Protein AF-A0A4E0S351-F1 (afdb_monomer_lite)

InterPro domains:
  IPR036612 K Homology domain, type 1 superfamily [G3DSA:3.30.1370.10] (48-129)
  IPR036612 K Homology domain, type 1 superfamily [G3DSA:3.30.1370.10] (130-174)
  IPR036612 K Homology domain, type 1 superfamily [SSF54791] (44-127)
  IPR040148 Fragile X messenger ribonucleoprotein 1 [PTHR10603] (2-171)

Organism: Fasciola hepatica (NCBI:txid6192)

Sequence (175 aa):
MLRQKWAITQGLRQTMRTLEVNRGPENLRSTVAHSRSSGDWDSDTSVVVEQFYVPQRLMGLAIGYHGANIRAAREIPGVISVRVRETSGLNWRNGTAGVDAVCDNEDAALIIVGAKNVEATKQARAKLEFVDLYLGVPQRYVAQLIGRRTANIPSAVDKSDVVSIHMDNETQLSF

Radius of gyration: 28.99 Å; chains: 1; bounding box: 52×52×94 Å

Foldseek 3Di:
DPVVVVVVVVVVVVVVVVVVVPPDDDDDDDDDDDDDPP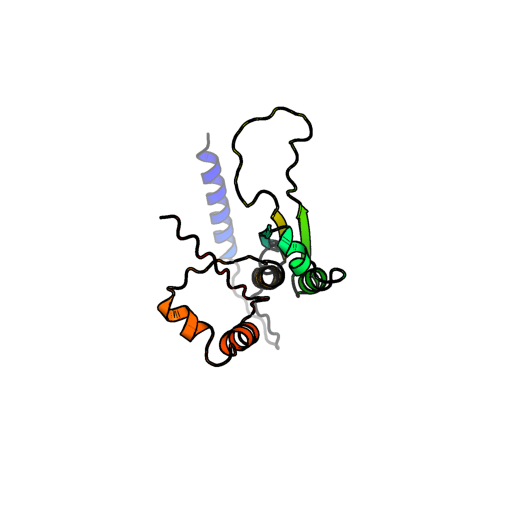PCPPPDQPWDKDKDKAAQVCQCQLCDDVSPLVVVLCVQPFWDDKDKAWLQDPDPPPDDDDDDDPDPRSGIIMIMTTGSDPVSVVVSCVSRHDDDDDDDDDPVCPDVCCNDPSVNQVVVVVVDVDPHDDDDPPPPPDD

Structure (mmCIF, N/CA/C/O backbone):
data_AF-A0A4E0S351-F1
#
_entry.id   AF-A0A4E0S351-F1
#
loop_
_atom_site.group_PDB
_atom_site.id
_atom_site.type_symbol
_atom_site.label_atom_id
_atom_site.label_alt_id
_atom_site.label_comp_id
_atom_site.label_asym_id
_atom_site.label_entity_id
_atom_site.label_seq_id
_atom_site.pdbx_PDB_ins_code
_atom_site.Cartn_x
_atom_site.Cartn_y
_atom_site.Cartn_z
_atom_site.occupancy
_atom_site.B_iso_or_equiv
_atom_site.auth_seq_id
_atom_site.auth_comp_id
_atom_site.auth_asym_id
_atom_site.auth_atom_id
_atom_site.pdbx_PDB_model_num
ATOM 1 N N . MET A 1 1 ? 24.907 40.493 -24.683 1.00 56.34 1 MET A N 1
ATOM 2 C CA . MET A 1 1 ? 24.980 39.766 -25.973 1.00 56.34 1 MET A CA 1
ATOM 3 C C . MET A 1 1 ? 24.122 38.485 -25.971 1.00 56.34 1 MET A C 1
ATOM 5 O O . MET A 1 1 ? 24.631 37.406 -26.235 1.00 56.34 1 MET A O 1
ATOM 9 N N . LEU A 1 2 ? 22.812 38.575 -25.683 1.00 54.94 2 LEU A N 1
ATOM 10 C CA . LEU A 1 2 ? 21.922 37.392 -25.612 1.00 54.94 2 LEU A CA 1
ATOM 11 C C . LEU A 1 2 ? 20.792 37.386 -26.661 1.00 54.94 2 LEU A C 1
ATOM 13 O O . LEU A 1 2 ? 20.156 36.363 -26.873 1.00 54.94 2 LEU A O 1
ATOM 17 N N . ARG A 1 3 ? 20.577 38.504 -27.371 1.00 48.12 3 ARG A N 1
ATOM 18 C CA . ARG A 1 3 ? 19.548 38.623 -28.421 1.00 48.12 3 ARG A CA 1
ATOM 19 C C . ARG A 1 3 ? 19.978 38.046 -29.776 1.00 48.12 3 ARG A C 1
ATOM 21 O O . ARG A 1 3 ? 19.136 37.563 -30.521 1.00 48.12 3 ARG A O 1
ATOM 28 N N . GLN A 1 4 ? 21.281 38.029 -30.072 1.00 52.72 4 GLN A N 1
ATOM 29 C CA . GLN A 1 4 ? 21.807 37.495 -31.338 1.00 52.72 4 GLN A CA 1
ATOM 30 C C . GLN A 1 4 ? 21.733 35.962 -31.422 1.00 52.72 4 GLN A C 1
ATOM 32 O O . GLN A 1 4 ? 21.509 35.427 -32.502 1.00 52.72 4 GLN A O 1
ATOM 37 N N . LYS A 1 5 ? 21.840 35.249 -30.290 1.00 51.56 5 LYS A N 1
ATOM 38 C CA . LYS A 1 5 ? 21.748 33.779 -30.266 1.00 51.56 5 LYS A CA 1
ATOM 39 C C . LYS A 1 5 ? 20.358 33.263 -30.657 1.00 51.56 5 LYS A C 1
ATOM 41 O O . LYS A 1 5 ? 20.268 32.262 -31.354 1.00 51.56 5 LYS A O 1
ATOM 46 N N . TRP A 1 6 ? 19.288 33.959 -30.264 1.00 48.03 6 TRP A N 1
ATOM 47 C CA . TRP A 1 6 ? 17.913 33.515 -30.535 1.00 48.03 6 TRP A CA 1
ATOM 48 C C . TRP A 1 6 ? 17.506 33.703 -32.006 1.00 48.03 6 TRP A C 1
ATOM 50 O O . TRP A 1 6 ? 16.788 32.876 -32.564 1.00 48.03 6 TRP A O 1
ATOM 60 N N . ALA A 1 7 ? 18.029 34.745 -32.661 1.00 55.06 7 ALA A N 1
ATOM 61 C CA . ALA A 1 7 ? 17.760 35.030 -34.071 1.00 55.06 7 ALA A CA 1
ATOM 62 C C . ALA A 1 7 ? 18.327 33.951 -35.015 1.00 55.06 7 ALA A C 1
ATOM 64 O O . ALA A 1 7 ? 17.673 33.572 -35.984 1.00 55.06 7 ALA A O 1
ATOM 65 N N . ILE A 1 8 ? 19.506 33.403 -34.697 1.00 61.66 8 ILE A N 1
ATOM 66 C CA . ILE A 1 8 ? 20.160 32.365 -35.510 1.00 61.66 8 ILE A CA 1
ATOM 67 C C . ILE A 1 8 ? 19.368 31.050 -35.458 1.00 61.66 8 ILE A C 1
ATOM 69 O O . ILE A 1 8 ? 19.161 30.404 -36.484 1.00 61.66 8 ILE A O 1
ATOM 73 N N . THR A 1 9 ? 18.862 30.669 -34.281 1.00 59.62 9 THR A N 1
ATOM 74 C CA . THR A 1 9 ? 18.103 29.419 -34.118 1.00 59.62 9 THR A CA 1
ATOM 75 C C . THR A 1 9 ? 16.748 29.459 -34.831 1.00 59.62 9 THR A C 1
ATOM 77 O O . THR A 1 9 ? 16.320 28.445 -35.379 1.00 59.62 9 THR A O 1
ATOM 80 N N . GLN A 1 10 ? 16.074 30.614 -34.866 1.00 58.78 10 GLN A N 1
ATOM 81 C CA . GLN A 1 10 ? 14.807 30.756 -35.597 1.00 58.78 10 GLN A CA 1
ATOM 82 C C . GLN A 1 10 ? 15.018 30.793 -37.115 1.00 58.78 10 GLN A C 1
ATOM 84 O O . GLN A 1 10 ? 14.261 30.155 -37.846 1.00 58.78 10 GLN A O 1
ATOM 89 N N . GLY A 1 11 ? 16.079 31.463 -37.581 1.00 64.50 11 GLY A N 1
ATOM 90 C CA . GLY A 1 11 ? 16.428 31.515 -39.003 1.00 64.50 11 GLY A CA 1
ATOM 91 C C . GLY A 1 11 ? 16.702 30.129 -39.595 1.00 64.50 11 GLY A C 1
ATOM 92 O O . GLY A 1 11 ? 16.170 29.801 -40.652 1.00 64.50 11 GLY A O 1
ATOM 93 N N . LEU A 1 12 ? 17.441 29.273 -38.876 1.00 65.88 12 LEU A N 1
ATOM 94 C CA . LEU A 1 12 ? 17.759 27.914 -39.337 1.00 65.88 12 LEU A CA 1
ATOM 95 C C . LEU A 1 12 ? 16.518 27.004 -39.432 1.00 65.88 12 LEU A C 1
ATOM 97 O O . LEU A 1 12 ? 16.409 26.179 -40.335 1.00 65.88 12 LEU A O 1
ATOM 101 N N . ARG A 1 13 ? 15.546 27.170 -38.526 1.00 59.62 13 ARG A N 1
ATOM 102 C CA . ARG A 1 13 ? 14.283 26.410 -38.571 1.00 59.62 13 ARG A CA 1
ATOM 103 C C . ARG A 1 13 ? 13.381 26.839 -39.726 1.00 59.62 13 ARG A C 1
ATOM 105 O O . ARG A 1 13 ? 12.617 26.023 -40.236 1.00 59.62 13 ARG A O 1
ATOM 112 N N . GLN A 1 14 ? 13.445 28.106 -40.133 1.00 59.81 14 GLN A N 1
ATOM 113 C CA . GLN A 1 14 ? 12.683 28.596 -41.281 1.00 59.81 14 GLN A CA 1
ATOM 114 C C . GLN A 1 14 ? 13.284 28.123 -42.610 1.00 59.81 14 GLN A C 1
ATOM 116 O O . GLN A 1 14 ? 12.523 27.707 -43.478 1.00 59.81 14 GLN A O 1
ATOM 121 N N . THR A 1 15 ? 14.615 28.095 -42.757 1.00 58.31 15 THR A N 1
ATOM 122 C CA . THR A 1 15 ? 15.258 27.613 -43.995 1.00 58.31 15 THR A CA 1
ATOM 123 C C . THR A 1 15 ? 15.044 26.117 -44.237 1.00 58.31 15 THR A C 1
ATOM 125 O O . THR A 1 15 ? 14.854 25.722 -45.384 1.00 58.31 15 THR A O 1
ATOM 128 N N . MET A 1 16 ? 14.990 25.291 -43.184 1.00 55.00 16 MET A N 1
ATOM 129 C CA . MET A 1 16 ? 14.655 23.863 -43.313 1.00 55.00 16 MET A CA 1
ATOM 130 C C . MET A 1 16 ? 13.240 23.646 -43.860 1.00 55.00 16 MET A C 1
ATOM 132 O O . MET A 1 16 ? 13.054 22.852 -44.779 1.00 55.00 16 MET A O 1
ATOM 136 N N . ARG A 1 17 ? 12.261 24.425 -43.383 1.00 56.91 17 ARG A N 1
ATOM 137 C CA . ARG A 1 17 ? 10.866 24.322 -43.836 1.00 56.91 17 ARG A CA 1
ATOM 138 C C . ARG A 1 17 ? 10.700 24.705 -45.316 1.00 56.91 17 ARG A C 1
ATOM 140 O O . ARG A 1 17 ? 9.847 24.149 -45.995 1.00 56.91 17 ARG A O 1
ATOM 147 N N . THR A 1 18 ? 11.525 25.617 -45.836 1.00 53.41 18 THR A N 1
ATOM 148 C CA . THR A 1 18 ? 11.490 26.032 -47.254 1.00 53.41 18 THR A CA 1
ATOM 149 C C . THR A 1 18 ? 12.111 24.992 -48.196 1.00 53.41 18 THR A C 1
ATOM 151 O O . THR A 1 18 ? 11.729 24.917 -49.363 1.00 53.41 18 THR A O 1
ATOM 154 N N . LEU A 1 19 ? 13.042 24.162 -47.711 1.00 51.72 19 LEU A N 1
ATOM 155 C CA . LEU A 1 19 ? 13.659 23.100 -48.516 1.00 51.72 19 LEU A CA 1
ATOM 156 C C . LEU A 1 19 ? 12.785 21.837 -48.611 1.00 51.72 19 LEU A C 1
ATOM 158 O O . LEU A 1 19 ? 12.877 21.115 -49.600 1.00 51.72 19 LEU A O 1
ATOM 162 N N . GLU A 1 20 ? 11.893 21.596 -47.646 1.00 53.38 20 GLU A N 1
ATOM 163 C CA . GLU A 1 20 ? 10.971 20.446 -47.665 1.00 53.38 20 GLU A CA 1
ATOM 164 C C . GLU A 1 20 ? 9.786 20.613 -48.635 1.00 53.38 20 GLU A C 1
ATOM 166 O O . GLU A 1 20 ? 9.159 19.627 -49.015 1.00 53.38 20 GLU A O 1
ATOM 171 N N . VAL A 1 21 ? 9.506 21.837 -49.101 1.00 53.22 21 VAL A N 1
ATOM 172 C CA . VAL A 1 21 ? 8.371 22.140 -49.999 1.00 53.22 21 VAL A CA 1
ATOM 173 C C . VAL A 1 21 ? 8.669 21.841 -51.483 1.00 53.22 21 VAL A C 1
ATOM 175 O O . VAL A 1 21 ? 7.748 21.799 -52.290 1.00 53.22 21 VAL A O 1
ATOM 178 N N . ASN A 1 22 ? 9.922 21.554 -51.865 1.00 44.97 22 ASN A N 1
ATOM 179 C CA . ASN A 1 22 ? 10.305 21.314 -53.270 1.00 44.97 22 ASN A CA 1
ATOM 180 C C . ASN A 1 22 ? 10.469 19.833 -53.673 1.00 44.97 22 ASN A C 1
ATOM 182 O O . ASN A 1 22 ? 11.048 19.549 -54.721 1.00 44.97 22 ASN A O 1
ATOM 186 N N . ARG A 1 23 ? 9.953 18.860 -52.905 1.00 50.12 23 ARG A N 1
ATOM 187 C CA . ARG A 1 23 ? 9.811 17.483 -53.422 1.00 50.12 23 ARG A CA 1
ATOM 188 C C . ARG A 1 23 ? 8.521 17.377 -54.235 1.00 50.12 23 ARG A C 1
ATOM 190 O O . ARG A 1 23 ? 7.449 17.129 -53.692 1.00 50.12 23 ARG A O 1
ATOM 197 N N . GLY A 1 24 ? 8.657 17.631 -55.536 1.00 45.19 24 GLY A N 1
ATOM 198 C CA . GLY A 1 24 ? 7.584 17.519 -56.518 1.00 45.19 24 GLY A CA 1
ATOM 199 C C . GLY A 1 24 ? 6.998 16.100 -56.626 1.00 45.19 24 GLY A C 1
ATOM 200 O O . GLY A 1 24 ? 7.641 15.130 -56.212 1.00 45.19 24 GLY A O 1
ATOM 201 N N . PRO A 1 25 ? 5.771 15.969 -57.164 1.00 56.88 25 PRO A N 1
ATOM 202 C CA . PRO A 1 25 ? 5.069 14.704 -57.271 1.00 56.88 25 PRO A CA 1
ATOM 203 C C . PRO A 1 25 ? 5.282 14.097 -58.660 1.00 56.88 25 PRO A C 1
ATOM 205 O O . PRO A 1 25 ? 4.765 14.609 -59.650 1.00 56.88 25 PRO A O 1
ATOM 208 N N . GLU A 1 26 ? 5.964 12.959 -58.746 1.00 40.09 26 GLU A N 1
ATOM 209 C CA . GLU A 1 26 ? 5.915 12.130 -59.951 1.00 40.09 26 GLU A CA 1
ATOM 210 C C . GLU A 1 26 ? 5.675 10.655 -59.626 1.00 40.09 26 GLU A C 1
ATOM 212 O O . GLU A 1 26 ? 6.481 9.938 -59.039 1.00 40.09 26 GLU A O 1
ATOM 217 N N . ASN A 1 27 ? 4.452 10.270 -59.989 1.00 42.25 27 ASN A N 1
ATOM 218 C CA . ASN A 1 27 ? 3.855 8.947 -60.035 1.00 42.25 27 ASN A CA 1
ATOM 219 C C . ASN A 1 27 ? 4.794 7.858 -60.554 1.00 42.25 27 ASN A C 1
ATOM 221 O O . ASN A 1 27 ? 5.341 8.032 -61.632 1.00 42.25 27 ASN A O 1
ATOM 225 N N . LEU A 1 28 ? 4.777 6.683 -59.910 1.00 39.94 28 LEU A N 1
ATOM 226 C CA . LEU A 1 28 ? 4.722 5.373 -60.577 1.00 39.94 28 LEU A CA 1
ATOM 227 C C . LEU A 1 28 ? 4.236 4.281 -59.590 1.00 39.94 28 LEU A C 1
ATOM 229 O O . LEU A 1 28 ? 4.966 3.842 -58.713 1.00 39.94 28 LEU A O 1
ATOM 233 N N . ARG A 1 29 ? 2.992 3.834 -59.824 1.00 37.41 29 ARG A N 1
ATOM 234 C CA . ARG A 1 29 ? 2.465 2.451 -59.735 1.00 37.41 29 ARG A CA 1
ATOM 235 C C . ARG A 1 29 ? 2.465 1.666 -58.404 1.00 37.41 29 ARG A C 1
ATOM 237 O O . ARG A 1 29 ? 3.489 1.275 -57.872 1.00 37.41 29 ARG A O 1
ATOM 244 N N . SER A 1 30 ? 1.227 1.335 -58.006 1.00 43.59 30 SER A N 1
ATOM 245 C CA . SER A 1 30 ? 0.712 0.109 -57.359 1.00 43.59 30 SER A CA 1
ATOM 246 C C . SER A 1 30 ? 1.705 -0.849 -56.689 1.00 43.59 30 SER A C 1
ATOM 248 O O . SER A 1 30 ? 2.539 -1.424 -57.373 1.00 43.59 30 SER A O 1
ATOM 250 N N . THR A 1 31 ? 1.461 -1.193 -55.422 1.00 38.62 31 THR A N 1
ATOM 251 C CA . THR A 1 31 ? 0.828 -2.467 -55.009 1.00 38.62 31 THR A CA 1
ATOM 252 C C . THR A 1 31 ? 0.931 -2.642 -53.494 1.00 38.62 31 THR A C 1
ATOM 254 O O . THR A 1 31 ? 2.016 -2.497 -52.952 1.00 38.62 31 THR A O 1
ATOM 257 N N . VAL A 1 32 ? -0.185 -3.068 -52.888 1.00 42.53 32 VAL A N 1
ATOM 258 C CA . VAL A 1 32 ? -0.276 -3.914 -51.683 1.00 42.53 32 VAL A CA 1
ATOM 259 C C . VAL A 1 32 ? 0.197 -3.300 -50.358 1.00 42.53 32 VAL A C 1
ATOM 261 O O . VAL A 1 32 ? 1.298 -2.791 -50.236 1.00 42.53 32 VAL A O 1
ATOM 264 N N . ALA A 1 33 ? -0.713 -3.398 -49.381 1.00 48.38 33 ALA A N 1
ATOM 265 C CA . ALA A 1 33 ? -0.534 -3.492 -47.934 1.00 48.38 33 ALA A CA 1
ATOM 266 C C . ALA A 1 33 ? 0.819 -3.054 -47.353 1.00 48.38 33 ALA A C 1
ATOM 268 O O . ALA A 1 33 ? 1.872 -3.531 -47.743 1.00 48.38 33 ALA A O 1
ATOM 269 N N . HIS A 1 34 ? 0.779 -2.250 -46.300 1.00 38.12 34 HIS A N 1
ATOM 270 C CA . HIS A 1 34 ? 1.054 -2.724 -44.944 1.00 38.12 34 HIS A CA 1
ATOM 271 C C . HIS A 1 34 ? 0.759 -1.560 -44.005 1.00 38.12 34 HIS A C 1
ATOM 273 O O . HIS A 1 34 ? 1.241 -0.442 -44.191 1.00 38.12 34 HIS A O 1
ATOM 279 N N . SER A 1 35 ? -0.060 -1.854 -43.002 1.00 50.25 35 SER A N 1
ATOM 280 C CA . SER A 1 35 ? -0.266 -1.056 -41.808 1.00 50.25 35 SER A CA 1
ATOM 281 C C . SER A 1 35 ? 1.047 -0.436 -41.346 1.00 50.25 35 SER A C 1
ATOM 283 O O . SER A 1 35 ? 1.968 -1.138 -40.937 1.00 50.25 35 SER A O 1
ATOM 285 N N . ARG A 1 36 ? 1.130 0.888 -41.380 1.00 45.06 36 ARG A N 1
ATOM 286 C CA . ARG A 1 36 ? 2.087 1.622 -40.563 1.00 45.06 36 ARG A CA 1
ATOM 287 C C . ARG A 1 36 ? 1.290 2.661 -39.816 1.00 45.06 36 ARG A C 1
ATOM 289 O O . ARG A 1 36 ? 1.123 3.788 -40.261 1.00 45.06 36 ARG A O 1
ATOM 296 N N . SER A 1 37 ? 0.733 2.190 -38.704 1.00 46.28 37 SER A N 1
ATOM 297 C CA . SER A 1 37 ? 0.341 3.019 -37.576 1.00 46.28 37 SER A CA 1
ATOM 298 C C . SER A 1 37 ? 1.528 3.920 -37.241 1.00 46.28 37 SER A C 1
ATOM 300 O O . SER A 1 37 ? 2.453 3.512 -36.545 1.00 46.28 37 SER A O 1
ATOM 302 N N . SER A 1 38 ? 1.552 5.124 -37.807 1.00 49.88 38 SER A N 1
ATOM 303 C CA . SER A 1 38 ? 2.481 6.187 -37.437 1.00 49.88 38 SER A CA 1
ATOM 304 C C . SER A 1 38 ? 1.951 6.834 -36.158 1.00 49.88 38 SER A C 1
ATOM 306 O O . SER A 1 38 ? 1.443 7.953 -36.168 1.00 49.88 38 SER A O 1
ATOM 308 N N . GLY A 1 39 ? 1.966 6.056 -35.082 1.00 53.12 39 GLY A N 1
ATOM 309 C CA . GLY A 1 39 ? 1.513 6.451 -33.753 1.00 53.12 39 GLY A CA 1
ATOM 310 C C . GLY A 1 39 ? 2.550 6.153 -32.680 1.00 53.12 39 GLY A C 1
ATOM 311 O O . GLY A 1 39 ? 2.187 6.074 -31.519 1.00 53.12 39 GLY A O 1
ATOM 312 N N . ASP A 1 40 ? 3.811 5.968 -33.067 1.00 47.19 40 ASP A N 1
ATOM 313 C CA . ASP A 1 40 ? 4.908 5.683 -32.145 1.00 47.19 40 ASP A CA 1
ATOM 314 C C . ASP A 1 40 ? 5.922 6.827 -32.239 1.00 47.19 40 ASP A C 1
ATOM 316 O O . ASP A 1 40 ? 7.067 6.675 -32.658 1.00 47.19 40 ASP A O 1
ATOM 320 N N . TRP A 1 41 ? 5.453 8.040 -31.933 1.00 51.56 41 TRP A N 1
ATOM 321 C CA . TRP A 1 41 ? 6.372 9.067 -31.462 1.00 51.56 41 TRP A CA 1
ATOM 322 C C . TRP A 1 41 ? 6.766 8.622 -30.065 1.00 51.56 41 TRP A C 1
ATOM 324 O O . TRP A 1 41 ? 6.048 8.911 -29.109 1.00 51.56 41 TRP A O 1
ATOM 334 N N . ASP A 1 42 ? 7.829 7.813 -30.033 1.00 49.81 42 ASP A N 1
ATOM 335 C CA . ASP A 1 42 ? 8.727 7.539 -28.917 1.00 49.81 42 ASP A CA 1
ATOM 336 C C . ASP A 1 42 ? 8.396 8.480 -27.759 1.00 49.81 42 ASP A C 1
ATOM 338 O O . ASP A 1 42 ? 8.791 9.650 -27.734 1.00 49.81 42 ASP A O 1
ATOM 342 N N . SER A 1 43 ? 7.566 7.990 -26.836 1.00 55.81 43 SER A N 1
ATOM 343 C CA . SER A 1 43 ? 7.480 8.618 -25.531 1.00 55.81 43 SER A CA 1
ATOM 344 C C . SER A 1 43 ? 8.880 8.449 -24.995 1.00 55.81 43 SER A C 1
ATOM 346 O O . SER A 1 43 ? 9.251 7.321 -24.661 1.00 55.81 43 SER A O 1
ATOM 348 N N . ASP A 1 44 ? 9.667 9.531 -25.043 1.00 51.59 44 ASP A N 1
ATOM 349 C CA . ASP A 1 44 ? 11.004 9.599 -24.474 1.00 51.59 44 ASP A CA 1
ATOM 350 C C . ASP A 1 44 ? 11.010 8.691 -23.263 1.00 51.59 44 ASP A C 1
ATOM 352 O O . ASP A 1 44 ? 10.113 8.825 -22.420 1.00 51.59 44 ASP A O 1
ATOM 356 N N . THR A 1 45 ? 11.948 7.738 -23.241 1.00 59.62 45 THR A N 1
ATOM 357 C CA . THR A 1 45 ? 12.157 6.762 -22.164 1.00 59.62 45 THR A CA 1
ATOM 358 C C . THR A 1 45 ? 12.518 7.522 -20.884 1.00 59.62 45 THR A C 1
ATOM 360 O O . THR A 1 45 ? 13.632 7.493 -20.368 1.00 59.62 45 THR A O 1
ATOM 363 N N . SER A 1 46 ? 11.562 8.298 -20.406 1.00 71.31 46 SER A N 1
ATOM 364 C CA . SER A 1 46 ? 11.592 9.177 -19.273 1.00 71.31 46 SER A CA 1
ATOM 365 C C . SER A 1 46 ? 11.129 8.274 -18.165 1.00 71.31 46 SER A C 1
ATOM 367 O O . SER A 1 46 ? 9.955 7.953 -18.004 1.00 71.31 46 SER A O 1
ATOM 369 N N . VAL A 1 47 ? 12.121 7.722 -17.479 1.00 84.25 47 VAL A N 1
ATOM 370 C CA . VAL A 1 47 ? 11.871 6.905 -16.307 1.00 84.25 47 VAL A CA 1
ATOM 371 C C . VAL A 1 47 ? 11.082 7.765 -15.328 1.00 84.25 47 VAL A C 1
ATOM 373 O O . VAL A 1 47 ? 11.586 8.760 -14.807 1.00 84.25 47 VAL A O 1
ATOM 376 N N . VAL A 1 48 ? 9.832 7.384 -15.104 1.00 89.88 48 VAL A N 1
ATOM 377 C CA . VAL A 1 48 ? 8.957 7.998 -14.121 1.00 89.88 48 VAL A CA 1
ATOM 378 C C . VAL A 1 48 ? 9.431 7.520 -12.763 1.00 89.88 48 VAL A C 1
ATOM 380 O O . VAL A 1 48 ? 9.419 6.323 -12.476 1.00 89.88 48 VAL A O 1
ATOM 383 N N . VAL A 1 49 ? 9.872 8.460 -11.935 1.00 92.19 49 VAL A N 1
ATOM 384 C CA . VAL A 1 49 ? 10.306 8.177 -10.570 1.00 92.19 49 VAL A CA 1
ATOM 385 C C . VAL A 1 49 ? 9.296 8.775 -9.606 1.00 92.19 49 VAL A C 1
ATOM 387 O O . VAL A 1 49 ? 9.101 9.987 -9.600 1.00 92.19 49 VAL A O 1
ATOM 390 N N . GLU A 1 50 ? 8.695 7.940 -8.766 1.00 91.94 50 GLU A N 1
ATOM 391 C CA . GLU A 1 50 ? 7.913 8.396 -7.618 1.00 91.94 50 GLU A CA 1
ATOM 392 C C . GLU A 1 50 ? 8.633 8.075 -6.315 1.00 91.94 50 GLU A C 1
ATOM 394 O O . GLU A 1 50 ? 9.380 7.098 -6.197 1.00 91.94 50 GLU A O 1
ATOM 399 N N . GLN A 1 51 ? 8.407 8.942 -5.336 1.00 91.38 51 GLN A N 1
ATOM 400 C CA . GLN A 1 51 ? 8.973 8.840 -4.004 1.00 91.38 51 GLN A CA 1
ATOM 401 C C . GLN A 1 51 ? 7.869 9.093 -2.985 1.00 91.38 51 GLN A C 1
ATOM 403 O O . GLN A 1 51 ? 7.103 10.045 -3.132 1.00 91.38 51 GLN A O 1
ATOM 408 N N . PHE A 1 52 ? 7.790 8.244 -1.969 1.00 92.00 52 PHE A N 1
ATOM 409 C CA . PHE A 1 52 ? 6.823 8.371 -0.882 1.00 92.00 52 PHE A CA 1
ATOM 410 C C . PHE A 1 52 ? 7.418 7.827 0.415 1.00 92.00 52 PHE A C 1
ATOM 412 O O . PHE A 1 52 ? 8.341 7.007 0.402 1.00 92.00 52 PHE A O 1
ATOM 419 N N . TYR A 1 53 ? 6.906 8.322 1.537 1.00 90.31 53 TYR A N 1
ATOM 420 C CA . TYR A 1 53 ? 7.349 7.930 2.868 1.00 90.31 53 TYR A CA 1
ATOM 421 C C . TYR A 1 53 ? 6.400 6.891 3.445 1.00 90.31 53 TYR A C 1
ATOM 423 O O . TYR A 1 53 ? 5.185 7.029 3.341 1.00 90.31 53 TYR A O 1
ATOM 431 N N . VAL A 1 54 ? 6.969 5.871 4.074 1.00 90.88 54 VAL A N 1
ATOM 432 C CA . VAL A 1 54 ? 6.229 4.844 4.803 1.00 90.88 54 VAL A CA 1
ATOM 433 C C . VAL A 1 54 ? 6.765 4.817 6.232 1.00 90.88 54 VAL A C 1
ATOM 435 O O . VAL A 1 54 ? 7.980 4.688 6.401 1.00 90.88 54 VAL A O 1
ATOM 438 N N . PRO A 1 55 ? 5.913 4.934 7.264 1.00 89.25 55 PRO A N 1
ATOM 439 C CA . PRO A 1 55 ? 6.345 4.823 8.652 1.00 89.25 55 PRO A CA 1
ATOM 440 C C . PRO A 1 55 ? 7.104 3.516 8.912 1.00 89.25 55 PRO A C 1
ATOM 442 O O . PRO A 1 55 ? 6.699 2.450 8.447 1.00 89.25 55 PRO A O 1
ATOM 445 N N . GLN A 1 56 ? 8.172 3.568 9.705 1.00 85.75 56 GLN A N 1
ATOM 446 C CA . GLN A 1 56 ? 9.034 2.423 10.009 1.00 85.75 56 GLN A CA 1
ATOM 447 C C . GLN A 1 56 ? 8.239 1.277 10.643 1.00 85.75 56 GLN A C 1
ATOM 449 O O . GLN A 1 56 ? 8.427 0.116 10.282 1.00 85.75 56 GLN A O 1
ATOM 454 N N . ARG A 1 57 ? 7.279 1.603 11.519 1.00 86.38 57 ARG A N 1
ATOM 455 C CA . ARG A 1 57 ? 6.355 0.628 12.125 1.00 86.38 57 ARG A CA 1
ATOM 456 C C . ARG A 1 57 ? 5.512 -0.133 11.088 1.00 86.38 57 ARG A C 1
ATOM 458 O O . ARG A 1 57 ? 5.182 -1.293 11.309 1.00 86.38 57 ARG A O 1
ATOM 465 N N . LEU A 1 58 ? 5.206 0.491 9.947 1.00 89.75 58 LEU A N 1
ATOM 466 C CA . LEU A 1 58 ? 4.426 -0.097 8.849 1.00 89.75 58 LEU A CA 1
ATOM 467 C C . LEU A 1 58 ? 5.310 -0.717 7.759 1.00 89.75 58 LEU A C 1
ATOM 469 O O . LEU A 1 58 ? 4.810 -1.401 6.866 1.00 89.75 58 LEU A O 1
ATOM 473 N N . MET A 1 59 ? 6.632 -0.544 7.837 1.00 89.50 59 MET A N 1
ATOM 474 C CA . MET A 1 59 ? 7.568 -1.063 6.839 1.00 89.50 59 MET A CA 1
ATOM 475 C C . MET A 1 59 ? 7.504 -2.589 6.715 1.00 89.50 59 MET A C 1
ATOM 477 O O . MET A 1 59 ? 7.665 -3.131 5.623 1.00 89.50 59 MET A O 1
ATOM 481 N N . GLY A 1 60 ? 7.199 -3.297 7.807 1.00 89.56 60 GLY A N 1
ATOM 482 C CA . GLY A 1 60 ? 6.984 -4.746 7.778 1.00 89.56 60 GLY A CA 1
ATOM 483 C C . GLY A 1 60 ? 5.849 -5.171 6.836 1.00 89.56 60 GLY A C 1
ATOM 484 O O . GLY A 1 60 ? 5.967 -6.199 6.170 1.00 89.56 60 GLY A O 1
ATOM 485 N N . LEU A 1 61 ? 4.792 -4.359 6.713 1.00 90.81 61 LEU A N 1
ATOM 486 C CA . LEU A 1 61 ? 3.685 -4.580 5.773 1.00 90.81 61 LEU A CA 1
ATOM 487 C C . LEU A 1 61 ? 4.102 -4.237 4.334 1.00 90.81 61 LEU A C 1
ATOM 489 O O . LEU A 1 61 ? 3.831 -4.999 3.404 1.00 90.81 61 LEU A O 1
ATOM 493 N N . ALA A 1 62 ? 4.837 -3.133 4.158 1.00 90.56 62 ALA A N 1
ATOM 494 C CA . ALA A 1 62 ? 5.363 -2.704 2.860 1.00 90.56 62 ALA A CA 1
ATOM 495 C C . ALA A 1 62 ? 6.339 -3.721 2.247 1.00 90.56 62 ALA A C 1
ATOM 497 O O . ALA A 1 62 ? 6.252 -4.051 1.065 1.00 90.56 62 ALA A O 1
ATOM 498 N N . ILE A 1 63 ? 7.247 -4.271 3.052 1.00 91.62 63 ILE A N 1
ATOM 499 C CA . ILE A 1 63 ? 8.181 -5.318 2.624 1.00 91.62 63 ILE A CA 1
ATOM 500 C C . ILE A 1 63 ? 7.441 -6.654 2.476 1.00 91.62 63 ILE A C 1
ATOM 502 O O . ILE A 1 63 ? 7.622 -7.368 1.482 1.00 91.62 63 ILE A O 1
ATOM 506 N N . GLY A 1 64 ? 6.573 -6.971 3.437 1.00 89.94 64 GLY A N 1
ATOM 507 C CA . GLY A 1 64 ? 5.886 -8.249 3.558 1.00 89.94 64 GLY A CA 1
ATOM 508 C C . GLY A 1 64 ? 6.791 -9.361 4.096 1.00 89.94 64 GLY A C 1
ATOM 509 O O . GLY A 1 64 ? 8.020 -9.255 4.122 1.00 89.94 64 GLY A O 1
ATOM 510 N N . TYR A 1 65 ? 6.183 -10.476 4.503 1.00 91.12 65 TYR A N 1
ATOM 511 C CA . TYR A 1 65 ? 6.911 -11.659 4.971 1.00 91.12 65 TYR A CA 1
ATOM 512 C C . TYR A 1 65 ? 7.924 -12.126 3.911 1.00 91.12 65 TYR A C 1
ATOM 514 O O . TYR A 1 65 ? 7.561 -12.348 2.756 1.00 91.12 65 TYR A O 1
ATOM 522 N N . HIS A 1 66 ? 9.205 -12.229 4.283 1.00 92.00 66 HIS A N 1
ATOM 523 C CA . HIS A 1 66 ? 10.315 -12.563 3.372 1.00 92.00 66 HIS A CA 1
ATOM 524 C C . HIS A 1 66 ? 10.447 -11.651 2.132 1.00 92.00 66 HIS A C 1
ATOM 526 O O . HIS A 1 66 ? 10.992 -12.058 1.100 1.00 92.00 66 HIS A O 1
ATOM 532 N N . GLY A 1 67 ? 9.947 -10.414 2.200 1.00 91.50 67 GLY A N 1
ATOM 533 C CA . GLY A 1 67 ? 9.987 -9.490 1.069 1.00 91.50 67 GLY A CA 1
ATOM 534 C C . GLY A 1 67 ? 8.996 -9.827 -0.045 1.00 91.50 67 GLY A C 1
ATOM 535 O O . GLY A 1 67 ? 9.211 -9.410 -1.182 1.00 91.50 67 GLY A O 1
ATOM 536 N N . ALA A 1 68 ? 7.948 -10.610 0.233 1.00 93.75 68 ALA A N 1
ATOM 537 C CA . ALA A 1 68 ? 6.964 -10.999 -0.775 1.00 93.75 68 ALA A CA 1
ATOM 538 C C . ALA A 1 68 ? 6.248 -9.788 -1.399 1.00 93.75 68 ALA A C 1
ATOM 540 O O . ALA A 1 68 ? 6.087 -9.742 -2.617 1.00 93.75 68 ALA A O 1
ATOM 541 N N . ASN A 1 69 ? 5.876 -8.785 -0.595 1.00 93.56 69 ASN A N 1
ATOM 542 C CA . ASN A 1 69 ? 5.123 -7.631 -1.085 1.00 93.56 69 ASN A CA 1
ATOM 543 C C . ASN A 1 69 ? 6.007 -6.702 -1.936 1.00 93.56 69 ASN A C 1
ATOM 545 O O . ASN A 1 69 ? 5.658 -6.361 -3.066 1.00 93.56 69 ASN A O 1
ATOM 549 N N . ILE A 1 70 ? 7.223 -6.398 -1.468 1.00 93.19 70 ILE A N 1
ATOM 550 C CA . ILE A 1 70 ? 8.175 -5.600 -2.257 1.00 93.19 70 ILE A CA 1
ATOM 551 C C . ILE A 1 70 ? 8.632 -6.312 -3.535 1.00 93.19 70 ILE A C 1
ATOM 553 O O . ILE A 1 70 ? 8.897 -5.659 -4.545 1.00 93.19 70 ILE A O 1
ATOM 557 N N . ARG A 1 71 ? 8.697 -7.648 -3.530 1.00 94.19 71 ARG A N 1
ATOM 558 C CA . ARG A 1 71 ? 8.972 -8.435 -4.737 1.00 94.19 71 ARG A CA 1
ATOM 559 C C . ARG A 1 71 ? 7.807 -8.364 -5.720 1.00 94.19 71 ARG A C 1
ATOM 561 O O . ARG A 1 71 ? 8.048 -8.066 -6.883 1.00 94.19 71 ARG A O 1
ATOM 568 N N . ALA A 1 72 ? 6.570 -8.509 -5.247 1.00 93.25 72 ALA A N 1
ATOM 569 C CA . ALA A 1 72 ? 5.382 -8.355 -6.083 1.00 93.25 72 ALA A CA 1
ATOM 570 C C . ALA A 1 72 ? 5.303 -6.957 -6.720 1.00 93.25 72 ALA A C 1
ATOM 572 O O . ALA A 1 72 ? 4.956 -6.834 -7.889 1.00 93.25 72 ALA A O 1
ATOM 573 N N . ALA A 1 73 ? 5.686 -5.901 -5.994 1.00 93.38 73 ALA A N 1
ATOM 574 C CA . ALA A 1 73 ? 5.764 -4.550 -6.551 1.00 93.38 73 ALA A CA 1
ATOM 575 C C . ALA A 1 73 ? 6.846 -4.404 -7.641 1.00 93.38 73 ALA A C 1
ATOM 577 O O . ALA A 1 73 ? 6.683 -3.618 -8.571 1.00 93.38 73 ALA A O 1
ATOM 578 N N . ARG A 1 74 ? 7.944 -5.167 -7.556 1.00 94.06 74 ARG A N 1
ATOM 579 C CA . ARG A 1 74 ? 8.995 -5.212 -8.591 1.00 94.06 74 ARG A CA 1
ATOM 580 C C . ARG A 1 74 ? 8.597 -6.030 -9.817 1.00 94.06 74 ARG A C 1
ATOM 582 O O . ARG A 1 74 ? 9.104 -5.760 -10.897 1.00 94.06 74 ARG A O 1
ATOM 589 N N . GLU A 1 75 ? 7.720 -7.014 -9.650 1.00 94.50 75 GLU A N 1
ATOM 590 C CA . GLU A 1 75 ? 7.201 -7.854 -10.736 1.00 94.50 75 GLU A CA 1
ATOM 591 C C . GLU A 1 75 ? 6.126 -7.145 -11.581 1.00 94.50 75 GLU A C 1
ATOM 593 O O . GLU A 1 75 ? 5.736 -7.657 -12.630 1.00 94.50 75 GLU A O 1
ATOM 598 N N . ILE A 1 76 ? 5.670 -5.953 -11.172 1.00 93.56 76 ILE A N 1
ATOM 599 C CA . ILE A 1 76 ? 4.705 -5.157 -11.940 1.00 93.56 76 ILE A CA 1
ATOM 600 C C . ILE A 1 76 ? 5.292 -4.801 -13.319 1.00 93.56 76 ILE A C 1
ATOM 602 O O . ILE A 1 76 ? 6.383 -4.220 -13.397 1.00 93.56 76 ILE A O 1
ATOM 606 N N . PRO A 1 77 ? 4.562 -5.068 -14.421 1.00 92.06 77 PRO A N 1
ATOM 607 C CA . PRO A 1 77 ? 5.002 -4.715 -15.764 1.00 92.06 77 PRO A CA 1
ATOM 608 C C . PRO A 1 77 ? 5.325 -3.223 -15.887 1.00 92.06 77 PRO A C 1
ATOM 610 O O . PRO A 1 77 ? 4.482 -2.360 -15.655 1.00 92.06 77 PRO A O 1
ATOM 613 N N . GLY A 1 78 ? 6.559 -2.914 -16.280 1.00 90.62 78 GLY A N 1
ATOM 614 C CA . GLY A 1 78 ? 7.025 -1.540 -16.463 1.00 90.62 78 GLY A CA 1
ATOM 615 C C . GLY A 1 78 ? 7.766 -0.947 -15.264 1.00 90.62 78 GLY A C 1
ATOM 616 O O . GLY A 1 78 ? 8.404 0.091 -15.443 1.00 90.62 78 GLY A O 1
ATOM 617 N N . VAL A 1 79 ? 7.768 -1.592 -14.091 1.00 93.25 79 VAL A N 1
ATOM 618 C CA . VAL A 1 79 ? 8.643 -1.201 -12.974 1.00 93.25 79 VAL A CA 1
ATOM 619 C C . VAL A 1 79 ? 10.089 -1.588 -13.293 1.00 93.25 79 VAL A C 1
ATOM 621 O O . VAL A 1 79 ? 10.379 -2.699 -13.723 1.00 93.25 79 VAL A O 1
ATOM 624 N N . ILE A 1 80 ? 11.011 -0.644 -13.107 1.00 93.19 80 ILE A N 1
ATOM 625 C CA . ILE A 1 80 ? 12.446 -0.808 -13.381 1.00 93.19 80 ILE A CA 1
ATOM 626 C C . ILE A 1 80 ? 13.205 -1.056 -12.079 1.00 93.19 80 ILE A C 1
ATOM 628 O O . ILE A 1 80 ? 14.088 -1.908 -12.015 1.00 93.19 80 ILE A O 1
ATOM 632 N N . SER A 1 81 ? 12.904 -0.282 -11.033 1.00 92.12 81 SER A N 1
ATOM 633 C CA . SER A 1 81 ? 13.580 -0.431 -9.747 1.00 92.12 81 SER A CA 1
ATOM 634 C C . SER A 1 81 ? 12.717 0.042 -8.587 1.00 92.12 81 SER A C 1
ATOM 636 O O . SER A 1 81 ? 12.040 1.060 -8.691 1.00 92.12 81 SER A O 1
ATOM 638 N N . VAL A 1 82 ? 12.797 -0.676 -7.466 1.00 93.38 82 VAL A N 1
ATOM 639 C CA . VAL A 1 82 ? 12.201 -0.284 -6.182 1.00 93.38 82 VAL A CA 1
ATOM 640 C C . VAL A 1 82 ? 13.310 -0.283 -5.142 1.00 93.38 82 VAL A C 1
ATOM 642 O O . VAL A 1 82 ? 13.919 -1.330 -4.883 1.00 93.38 82 VAL A O 1
ATOM 645 N N . ARG A 1 83 ? 13.592 0.884 -4.568 1.00 91.38 83 ARG A N 1
ATOM 646 C CA . ARG A 1 83 ? 14.617 1.089 -3.540 1.00 91.38 83 ARG A CA 1
ATOM 647 C C . ARG A 1 83 ? 13.957 1.574 -2.260 1.00 91.38 83 ARG A C 1
ATOM 649 O O . ARG A 1 83 ? 13.044 2.388 -2.316 1.00 91.38 83 ARG A O 1
ATOM 656 N N . VAL A 1 84 ? 14.458 1.102 -1.127 1.00 90.56 84 VAL A N 1
ATOM 657 C CA . VAL A 1 84 ? 14.062 1.579 0.199 1.00 90.56 84 VAL A CA 1
ATOM 658 C C . VAL A 1 84 ? 15.272 2.280 0.797 1.00 90.56 84 VAL A C 1
ATOM 660 O O . VAL A 1 84 ? 16.378 1.740 0.763 1.00 90.56 84 VAL A O 1
ATOM 663 N N . ARG A 1 85 ? 15.079 3.505 1.274 1.00 87.56 85 ARG A N 1
ATOM 664 C CA . ARG A 1 85 ? 16.071 4.293 1.997 1.00 87.56 85 ARG A CA 1
ATOM 665 C C . ARG A 1 85 ? 15.507 4.581 3.376 1.00 87.56 85 ARG A C 1
ATOM 667 O O . ARG A 1 85 ? 14.547 5.331 3.506 1.00 87.56 85 ARG A O 1
ATOM 674 N N . GLU A 1 86 ? 16.121 4.005 4.391 1.00 79.94 86 GLU A N 1
ATOM 675 C CA . GLU A 1 86 ? 15.807 4.328 5.778 1.00 79.94 86 GLU A CA 1
ATOM 676 C C . GLU A 1 86 ? 16.253 5.769 6.047 1.00 79.94 86 GLU A C 1
ATOM 678 O O . GLU A 1 86 ? 17.403 6.124 5.778 1.00 79.94 86 GLU A O 1
ATOM 683 N N . THR A 1 87 ? 15.343 6.615 6.532 1.00 66.88 87 THR A N 1
ATOM 684 C CA . THR A 1 87 ? 15.715 7.896 7.141 1.00 66.88 87 THR A CA 1
ATOM 685 C C . THR A 1 87 ? 15.699 7.725 8.654 1.00 66.88 87 THR A C 1
ATOM 687 O O . THR A 1 87 ? 15.058 8.477 9.369 1.00 66.88 87 THR A O 1
ATOM 690 N N . SER A 1 88 ? 16.399 6.700 9.150 1.00 57.28 88 SER A N 1
ATOM 691 C CA . SER A 1 88 ? 16.661 6.562 10.581 1.00 57.28 88 SER A CA 1
ATOM 692 C C . SER A 1 88 ? 17.420 7.804 11.040 1.00 57.28 88 SER A C 1
ATOM 694 O O . SER A 1 88 ? 18.484 8.092 10.480 1.00 57.28 88 SER A O 1
ATOM 696 N N . GLY A 1 89 ? 16.890 8.534 12.019 1.00 55.00 89 GLY A N 1
ATOM 697 C CA . GLY A 1 89 ? 17.522 9.718 12.596 1.00 55.00 89 GLY A CA 1
ATOM 698 C C . GLY A 1 89 ? 18.966 9.465 13.049 1.00 55.00 89 GLY A C 1
ATOM 699 O O . GLY A 1 89 ? 19.239 9.092 14.184 1.00 55.00 89 GLY A O 1
ATOM 700 N N . LEU A 1 90 ? 19.926 9.707 12.160 1.00 48.62 90 LEU A N 1
ATOM 701 C CA . LEU A 1 90 ? 21.295 10.075 12.501 1.00 48.62 90 LEU A CA 1
ATOM 702 C C . LEU A 1 90 ? 21.238 11.605 12.628 1.00 48.62 90 LEU A C 1
ATOM 704 O O . LEU A 1 90 ? 21.115 12.299 11.626 1.00 48.62 90 LEU A O 1
ATOM 708 N N . ASN A 1 91 ? 21.201 12.199 13.823 1.00 48.81 91 ASN A N 1
ATOM 709 C CA . ASN A 1 91 ? 22.349 12.285 14.718 1.00 48.81 91 ASN A CA 1
ATOM 710 C C . ASN A 1 91 ? 21.938 12.680 16.153 1.00 48.81 91 ASN A C 1
ATOM 712 O O . ASN A 1 91 ? 21.811 13.863 16.444 1.00 48.81 91 ASN A O 1
ATOM 716 N N . TRP A 1 92 ? 21.889 11.725 17.085 1.00 46.47 92 TRP A N 1
ATOM 717 C CA . TRP A 1 92 ? 22.059 12.026 18.523 1.00 46.47 92 TRP A CA 1
ATOM 718 C C . TRP A 1 92 ? 23.208 11.242 19.174 1.00 46.47 92 TRP A C 1
ATOM 720 O O . TRP A 1 92 ? 23.396 11.289 20.386 1.00 46.47 92 TRP A O 1
ATOM 730 N N . ARG A 1 93 ? 24.044 10.544 18.386 1.00 47.50 93 ARG A N 1
ATOM 731 C CA . ARG A 1 93 ? 25.203 9.803 18.921 1.00 47.50 93 ARG A CA 1
ATOM 732 C C . ARG A 1 93 ? 26.396 10.696 19.308 1.00 47.50 93 ARG A C 1
ATOM 734 O O . ARG A 1 93 ? 27.325 10.200 19.933 1.00 47.50 93 ARG A O 1
ATOM 741 N N . ASN A 1 94 ? 26.350 11.998 19.014 1.00 50.56 94 ASN A N 1
ATOM 742 C CA . ASN A 1 94 ? 27.310 12.984 19.516 1.00 50.56 94 ASN A CA 1
ATOM 743 C C . ASN A 1 94 ? 26.550 14.004 20.368 1.00 50.56 94 ASN A C 1
ATOM 745 O O . ASN A 1 94 ? 25.901 14.902 19.841 1.00 50.56 94 ASN A O 1
ATOM 749 N N . GLY A 1 95 ? 26.574 13.796 21.685 1.00 48.62 95 GLY A N 1
ATOM 750 C CA . GLY A 1 95 ? 25.739 14.502 22.648 1.00 48.62 95 GLY A CA 1
ATOM 751 C C . GLY A 1 95 ? 25.860 16.024 22.584 1.00 48.62 95 GLY A C 1
ATOM 752 O O . GLY A 1 95 ? 26.871 16.609 22.961 1.00 48.62 95 GLY A O 1
ATOM 753 N N . THR A 1 96 ? 24.780 16.677 22.180 1.00 46.97 96 THR A N 1
ATOM 754 C CA . THR A 1 96 ? 24.457 18.042 22.599 1.00 46.97 96 THR A CA 1
ATOM 755 C C . THR A 1 96 ? 22.948 18.110 22.696 1.00 46.97 96 THR A C 1
ATOM 757 O O . THR A 1 96 ? 22.284 18.401 21.714 1.00 46.97 96 THR A O 1
ATOM 760 N N . ALA A 1 97 ? 22.425 17.754 23.870 1.00 53.47 97 ALA A N 1
ATOM 761 C CA . ALA A 1 97 ? 21.015 17.863 24.211 1.00 53.47 97 ALA A CA 1
ATOM 762 C C . ALA A 1 97 ? 20.500 19.273 23.882 1.00 53.47 97 ALA A C 1
ATOM 764 O O . ALA A 1 97 ? 20.950 20.258 24.465 1.00 53.47 97 ALA A O 1
ATOM 765 N N . GLY A 1 98 ? 19.567 19.345 22.937 1.00 44.59 98 GLY A N 1
ATOM 766 C CA . GLY A 1 98 ? 18.856 20.551 22.550 1.00 44.59 98 GLY A CA 1
ATOM 767 C C . GLY A 1 98 ? 17.387 20.198 22.393 1.00 44.59 98 GLY A C 1
ATOM 768 O O . GLY A 1 98 ? 16.997 19.680 21.358 1.00 44.59 98 GLY A O 1
ATOM 769 N N . VAL A 1 99 ? 16.653 20.385 23.490 1.00 51.59 99 VAL A N 1
ATOM 770 C CA . VAL A 1 99 ? 15.229 20.741 23.593 1.00 51.59 99 VAL A CA 1
ATOM 771 C C . VAL A 1 99 ? 14.388 20.688 22.304 1.00 51.59 99 VAL A C 1
ATOM 773 O O . VAL A 1 99 ? 14.641 21.413 21.347 1.00 51.59 99 VAL A O 1
ATOM 776 N N . ASP A 1 100 ? 13.320 19.894 22.390 1.00 50.62 100 ASP A N 1
ATOM 777 C CA . ASP A 1 100 ? 12.075 19.982 21.618 1.00 50.62 100 ASP A CA 1
ATOM 778 C C . ASP A 1 100 ? 12.152 19.704 20.107 1.00 50.62 100 ASP A C 1
ATOM 780 O O . ASP A 1 100 ? 11.862 20.557 19.271 1.00 50.62 100 ASP A O 1
ATOM 784 N N . ALA A 1 101 ? 12.426 18.446 19.755 1.00 49.81 101 ALA A N 1
ATOM 785 C CA . ALA A 1 101 ? 11.962 17.858 18.498 1.00 49.81 101 ALA A CA 1
ATOM 786 C C . ALA A 1 101 ? 11.012 16.695 18.820 1.00 49.81 101 ALA A C 1
ATOM 788 O O . ALA A 1 101 ? 11.390 15.531 18.827 1.00 49.81 101 ALA A O 1
ATOM 789 N N . VAL A 1 102 ? 9.768 17.026 19.169 1.00 50.75 102 VAL A N 1
ATOM 790 C CA . VAL A 1 102 ? 8.653 16.082 19.050 1.00 50.75 102 VAL A CA 1
ATOM 791 C C . VAL A 1 102 ? 8.002 16.388 17.712 1.00 50.75 102 VAL A C 1
ATOM 793 O O . VAL A 1 102 ? 7.185 17.298 17.597 1.00 50.75 102 VAL A O 1
ATOM 796 N N . CYS A 1 103 ? 8.424 15.662 16.686 1.00 44.53 103 CYS A N 1
ATOM 797 C CA . CYS A 1 103 ? 7.703 15.569 15.429 1.00 44.53 103 CYS A CA 1
ATOM 798 C C . CYS A 1 103 ? 7.527 14.077 15.140 1.00 44.53 103 CYS A C 1
ATOM 800 O O . CYS A 1 103 ? 8.495 13.388 14.844 1.00 44.53 103 CYS A O 1
ATOM 802 N N . ASP A 1 104 ? 6.295 13.578 15.206 1.00 51.81 104 ASP A N 1
ATOM 803 C CA . ASP A 1 104 ? 5.920 12.151 15.206 1.00 51.81 104 ASP A CA 1
ATOM 804 C C . ASP A 1 104 ? 6.216 11.362 13.900 1.00 51.81 104 ASP A C 1
ATOM 806 O O . ASP A 1 104 ? 5.628 10.312 13.644 1.00 51.81 104 ASP A O 1
ATOM 810 N N . ASN A 1 105 ? 7.126 11.853 13.051 1.00 55.34 105 ASN A N 1
ATOM 811 C CA . ASN A 1 105 ? 7.492 11.286 11.749 1.00 55.34 105 ASN A CA 1
ATOM 812 C C . ASN A 1 105 ? 9.004 11.013 11.600 1.00 55.34 105 ASN A C 1
ATOM 814 O O . ASN A 1 105 ? 9.475 10.812 10.479 1.00 55.34 105 ASN A O 1
ATOM 818 N N . GLU A 1 106 ? 9.776 11.027 12.693 1.00 60.09 106 GLU A N 1
ATOM 819 C CA . GLU A 1 106 ? 11.237 10.812 12.660 1.00 60.09 106 GLU A CA 1
ATOM 820 C C . GLU A 1 106 ? 11.643 9.392 12.228 1.00 60.09 106 GLU A C 1
ATOM 822 O O . GLU A 1 106 ? 12.743 9.194 11.715 1.00 60.09 106 GLU A O 1
ATOM 827 N N . ASP A 1 107 ? 10.722 8.431 12.315 1.00 73.00 107 ASP A N 1
ATOM 828 C CA . ASP A 1 107 ? 10.930 7.045 11.903 1.00 73.00 107 ASP A CA 1
ATOM 829 C C . ASP A 1 107 ? 10.109 6.714 10.651 1.00 73.00 107 ASP A C 1
ATOM 831 O O . ASP A 1 107 ? 9.166 5.923 10.694 1.00 73.00 107 ASP A O 1
ATOM 835 N N . ALA A 1 108 ? 10.434 7.326 9.515 1.00 83.38 108 ALA A N 1
ATOM 836 C CA . ALA A 1 108 ? 9.906 6.916 8.214 1.00 83.38 108 ALA A CA 1
ATOM 837 C C . ALA A 1 108 ? 11.019 6.315 7.345 1.00 83.38 108 ALA A C 1
ATOM 839 O O . ALA A 1 108 ? 12.199 6.617 7.507 1.00 83.38 108 ALA A O 1
ATOM 840 N N . ALA A 1 109 ? 10.666 5.477 6.375 1.00 87.38 109 ALA A N 1
ATOM 841 C CA . ALA A 1 109 ? 11.565 5.134 5.283 1.00 87.38 109 ALA A CA 1
ATOM 842 C C . ALA A 1 109 ? 11.022 5.700 3.974 1.00 87.38 109 ALA A C 1
ATOM 844 O O . ALA A 1 109 ? 9.823 5.676 3.696 1.00 87.38 109 ALA A O 1
ATOM 845 N N . LEU A 1 110 ? 11.935 6.203 3.157 1.00 90.06 110 LEU A N 1
ATOM 846 C CA . LEU A 1 110 ? 11.658 6.693 1.823 1.00 90.06 110 LEU A CA 1
ATOM 847 C C . LEU A 1 110 ? 11.712 5.525 0.840 1.00 90.06 110 LEU A C 1
ATOM 849 O O . LEU A 1 110 ? 12.762 4.907 0.649 1.00 90.06 110 LEU A O 1
ATOM 853 N N . ILE A 1 111 ? 10.602 5.255 0.167 1.00 91.69 111 ILE A N 1
ATOM 854 C CA . ILE A 1 111 ? 10.548 4.300 -0.936 1.00 91.69 111 ILE A CA 1
ATOM 855 C C . ILE A 1 111 ? 10.634 5.075 -2.247 1.00 91.69 111 ILE A C 1
ATOM 857 O O . ILE A 1 111 ? 9.937 6.065 -2.453 1.00 91.69 111 ILE A O 1
ATOM 861 N N . ILE A 1 112 ? 11.522 4.627 -3.131 1.00 92.75 112 ILE A N 1
ATOM 862 C CA . ILE A 1 112 ? 11.769 5.214 -4.447 1.00 92.75 112 ILE A CA 1
ATOM 863 C C . ILE A 1 112 ? 11.444 4.154 -5.492 1.00 92.75 112 ILE A C 1
ATOM 865 O O . ILE A 1 112 ? 12.111 3.116 -5.561 1.00 92.75 112 ILE A O 1
ATOM 869 N N . VAL A 1 113 ? 10.444 4.430 -6.321 1.00 94.25 113 VAL A N 1
ATOM 870 C CA . VAL A 1 113 ? 10.020 3.564 -7.420 1.00 94.25 113 VAL A CA 1
ATOM 871 C C . VAL A 1 113 ? 10.357 4.248 -8.733 1.00 94.25 113 VAL A C 1
ATOM 873 O O . VAL A 1 113 ? 9.913 5.361 -8.981 1.00 94.25 113 VAL A O 1
ATOM 876 N N . GLY A 1 114 ? 11.137 3.583 -9.579 1.00 93.12 114 GLY A N 1
ATOM 877 C CA . GLY A 1 114 ? 11.381 3.988 -10.960 1.00 93.12 114 GLY A CA 1
ATOM 878 C C . GLY A 1 114 ? 10.690 3.027 -11.917 1.00 93.12 114 GLY A C 1
ATOM 879 O O . GLY A 1 114 ? 10.892 1.817 -11.805 1.00 93.12 114 GLY A O 1
ATOM 880 N N . ALA A 1 115 ? 9.916 3.546 -12.863 1.00 93.12 115 ALA A N 1
ATOM 881 C CA . ALA A 1 115 ? 9.195 2.772 -13.867 1.00 93.12 115 ALA A CA 1
ATOM 882 C C . ALA A 1 115 ? 9.221 3.469 -15.235 1.00 93.12 115 ALA A C 1
ATOM 884 O O . ALA A 1 115 ? 9.509 4.656 -15.335 1.00 93.12 115 ALA A O 1
ATOM 885 N N . LYS A 1 116 ? 8.917 2.734 -16.307 1.00 90.94 116 LYS A N 1
ATOM 886 C CA . LYS A 1 116 ? 8.745 3.311 -17.653 1.00 90.94 116 LYS A CA 1
ATOM 887 C C . LYS A 1 116 ? 7.396 4.010 -17.818 1.00 90.94 116 LYS A C 1
ATOM 889 O O . LYS A 1 116 ? 7.286 4.952 -18.588 1.00 90.94 116 LYS A O 1
ATOM 894 N N . ASN A 1 117 ? 6.389 3.549 -17.077 1.00 90.19 117 ASN A N 1
ATOM 895 C CA . ASN A 1 117 ? 5.009 4.000 -17.199 1.00 90.19 117 ASN A CA 1
ATOM 896 C C . ASN A 1 117 ? 4.546 4.622 -15.884 1.00 90.19 117 ASN A C 1
ATOM 898 O O . ASN A 1 117 ? 4.765 4.040 -14.823 1.00 90.19 117 ASN A O 1
ATOM 902 N N . VAL A 1 118 ? 3.809 5.732 -15.965 1.00 89.88 118 VAL A N 1
ATOM 903 C CA . VAL A 1 118 ? 3.157 6.353 -14.797 1.00 89.88 118 VAL A CA 1
ATOM 904 C C . VAL A 1 118 ? 2.187 5.377 -14.123 1.00 89.88 118 VAL A C 1
ATOM 906 O O . VAL A 1 118 ? 2.088 5.331 -12.901 1.00 89.88 118 VAL A O 1
ATOM 909 N N . GLU A 1 119 ? 1.488 4.561 -14.911 1.00 91.56 119 GLU A N 1
ATOM 910 C CA . GLU A 1 119 ? 0.547 3.558 -14.401 1.00 91.56 119 GLU A CA 1
ATOM 911 C C . GLU A 1 119 ? 1.240 2.485 -13.558 1.00 91.56 119 GLU A C 1
ATOM 913 O O . GLU A 1 119 ? 0.741 2.116 -12.497 1.00 91.56 119 GLU A O 1
ATOM 918 N N . ALA A 1 120 ? 2.422 2.034 -13.987 1.00 91.81 120 ALA A N 1
ATOM 919 C CA . ALA A 1 120 ? 3.210 1.050 -13.254 1.00 91.81 120 ALA A CA 1
ATOM 920 C C . ALA A 1 120 ? 3.707 1.625 -11.921 1.00 91.81 120 ALA A C 1
ATOM 922 O O . ALA A 1 120 ? 3.644 0.947 -10.895 1.00 91.81 120 ALA A O 1
ATOM 923 N N . THR A 1 121 ? 4.135 2.892 -11.908 1.00 92.06 121 THR A N 1
ATOM 924 C CA . THR A 1 121 ? 4.538 3.565 -10.670 1.00 92.06 121 THR A CA 1
ATOM 925 C C . THR A 1 121 ? 3.372 3.700 -9.699 1.00 92.06 121 THR A 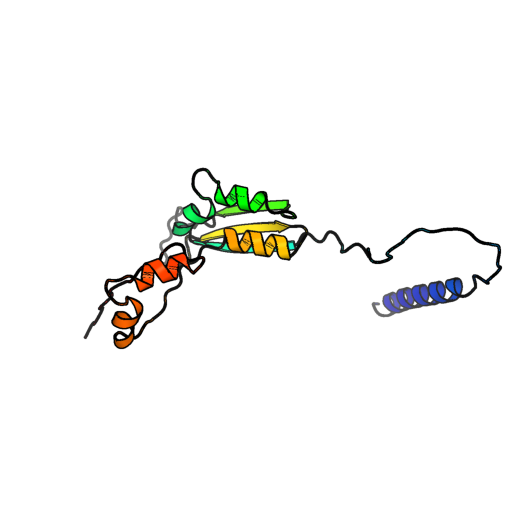C 1
ATOM 927 O O . THR A 1 121 ? 3.526 3.370 -8.527 1.00 92.06 121 THR A O 1
ATOM 930 N N . LYS A 1 122 ? 2.184 4.078 -10.190 1.00 92.69 122 LYS A N 1
ATOM 931 C CA . LYS A 1 122 ? 0.962 4.151 -9.376 1.00 92.69 122 LYS A CA 1
ATOM 932 C C . LYS A 1 122 ? 0.565 2.798 -8.792 1.00 92.69 122 LYS A C 1
ATOM 934 O O . LYS A 1 122 ? 0.209 2.729 -7.621 1.00 92.69 122 LYS A O 1
ATOM 939 N N . GLN A 1 123 ? 0.646 1.721 -9.575 1.00 92.62 123 GLN A N 1
ATOM 940 C CA . GLN A 1 123 ? 0.358 0.372 -9.078 1.00 92.62 123 GLN A CA 1
ATOM 941 C C . GLN A 1 123 ? 1.370 -0.074 -8.016 1.00 92.62 123 GLN A C 1
ATOM 943 O O . GLN A 1 123 ? 0.988 -0.649 -6.998 1.00 92.62 123 GLN A O 1
ATOM 948 N 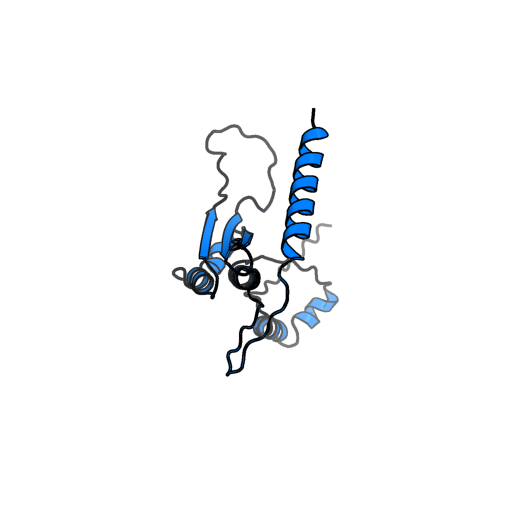N . ALA A 1 124 ? 2.657 0.207 -8.223 1.00 93.50 124 ALA A N 1
ATOM 949 C CA . ALA A 1 124 ? 3.696 -0.100 -7.246 1.00 93.50 124 ALA A CA 1
ATOM 950 C C . ALA A 1 124 ? 3.526 0.717 -5.961 1.00 93.50 124 ALA A C 1
ATOM 952 O O . ALA A 1 124 ? 3.645 0.169 -4.868 1.00 93.50 124 ALA A O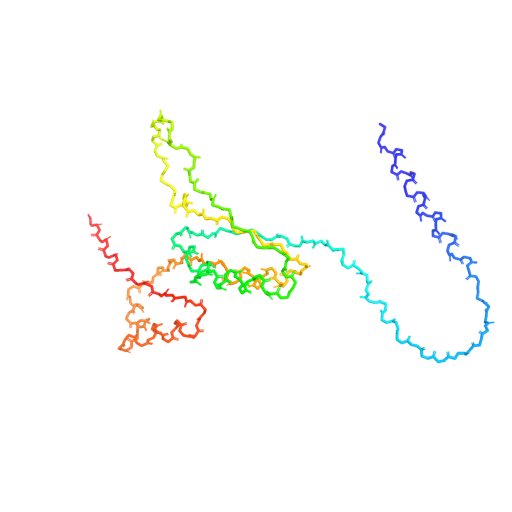 1
ATOM 953 N N . ARG A 1 125 ? 3.191 2.004 -6.090 1.00 93.25 125 ARG A N 1
ATOM 954 C CA . ARG A 1 125 ? 2.866 2.885 -4.971 1.00 93.25 125 ARG A CA 1
ATOM 955 C C . ARG A 1 125 ? 1.679 2.348 -4.177 1.00 93.25 125 ARG A C 1
ATOM 957 O O . ARG A 1 125 ? 1.819 2.155 -2.978 1.00 93.25 125 ARG A O 1
ATOM 964 N N . ALA A 1 126 ? 0.585 1.975 -4.840 1.00 91.00 126 ALA A N 1
ATOM 965 C CA . ALA A 1 126 ? -0.587 1.392 -4.183 1.00 91.00 126 ALA A CA 1
ATOM 966 C C . ALA A 1 126 ? -0.272 0.113 -3.379 1.00 91.00 126 ALA A C 1
ATOM 968 O O . ALA A 1 126 ? -0.938 -0.167 -2.390 1.00 91.00 126 ALA A O 1
ATOM 969 N N . LYS A 1 127 ? 0.752 -0.661 -3.769 1.00 90.31 127 LYS A N 1
ATOM 970 C CA . LYS A 1 127 ? 1.182 -1.859 -3.025 1.00 90.31 127 LYS A CA 1
ATOM 971 C C . LYS A 1 127 ? 2.103 -1.582 -1.837 1.00 90.31 127 LYS A C 1
ATOM 973 O O . LYS A 1 127 ? 2.242 -2.449 -0.976 1.00 90.31 127 LYS A O 1
ATOM 978 N N . LEU A 1 128 ? 2.793 -0.445 -1.831 1.00 92.38 128 LEU A N 1
ATOM 979 C CA . LEU A 1 128 ? 3.903 -0.167 -0.916 1.00 92.38 128 LEU A CA 1
ATOM 980 C C . LEU A 1 128 ? 3.624 0.999 0.038 1.00 92.38 128 LEU A C 1
ATOM 982 O O . LEU A 1 128 ? 4.257 1.075 1.087 1.00 92.38 128 LEU A O 1
ATOM 986 N N . GLU A 1 129 ? 2.713 1.904 -0.312 1.00 91.69 129 GLU A N 1
ATOM 987 C CA . GLU A 1 129 ? 2.358 3.092 0.465 1.00 91.69 129 GLU A CA 1
ATOM 988 C C . GLU A 1 129 ? 1.383 2.731 1.594 1.00 91.69 129 GLU A C 1
ATOM 990 O O . GLU A 1 129 ? 0.177 2.947 1.503 1.00 91.69 129 GLU A O 1
ATOM 995 N N . PHE A 1 130 ? 1.916 2.162 2.677 1.00 90.25 130 PHE A N 1
ATOM 996 C CA . PHE A 1 130 ? 1.153 1.950 3.906 1.00 90.25 130 PHE A CA 1
ATOM 997 C C . PHE A 1 130 ? 1.199 3.200 4.780 1.00 90.25 130 PHE A C 1
ATOM 999 O O . PHE A 1 130 ? 2.275 3.714 5.091 1.00 90.25 130 PHE A O 1
ATOM 1006 N N . VAL A 1 131 ? 0.024 3.667 5.192 1.00 87.38 131 VAL A N 1
ATOM 1007 C CA . VAL A 1 131 ? -0.153 4.869 6.009 1.00 87.38 131 VAL A CA 1
ATOM 1008 C C . VAL A 1 131 ? -1.237 4.600 7.045 1.00 87.38 131 VAL A C 1
ATOM 1010 O O . VAL A 1 131 ? -2.225 3.930 6.747 1.00 87.38 131 VAL A O 1
ATOM 1013 N N . ASP A 1 132 ? -1.063 5.154 8.242 1.00 86.38 132 ASP A N 1
ATOM 1014 C CA . ASP A 1 132 ? -2.113 5.173 9.257 1.00 86.38 132 ASP A CA 1
ATOM 1015 C C . ASP A 1 132 ? -2.967 6.431 9.089 1.00 86.38 132 ASP A C 1
ATOM 1017 O O . ASP A 1 132 ? -2.447 7.542 8.963 1.00 86.38 132 ASP A O 1
ATOM 1021 N N . LEU A 1 133 ? -4.287 6.259 9.102 1.00 85.81 133 LEU A N 1
ATOM 1022 C CA . LEU A 1 133 ? -5.248 7.350 9.008 1.00 85.81 133 LEU A CA 1
ATOM 1023 C C . LEU A 1 133 ? -6.137 7.361 10.250 1.00 85.81 133 LEU A C 1
ATOM 1025 O O . LEU A 1 133 ? -6.896 6.423 10.487 1.00 85.81 133 LEU A O 1
ATOM 1029 N N . TYR A 1 134 ? -6.087 8.460 10.997 1.00 83.81 134 TYR A N 1
ATOM 1030 C CA . TYR A 1 134 ? -6.961 8.693 12.141 1.00 83.81 134 TYR A CA 1
ATOM 1031 C C . TYR A 1 134 ? -8.198 9.473 11.700 1.00 83.81 134 TYR A C 1
ATOM 1033 O O . TYR A 1 134 ? -8.097 10.572 11.152 1.00 83.81 134 TYR A O 1
ATOM 1041 N N . LEU A 1 135 ? -9.379 8.905 11.942 1.00 84.88 135 LEU A N 1
ATOM 1042 C CA . LEU A 1 135 ? -10.662 9.532 11.631 1.00 84.88 135 LEU A CA 1
ATOM 1043 C C . LEU A 1 135 ? -11.440 9.785 12.920 1.00 84.88 135 LEU A C 1
ATOM 1045 O O . LEU A 1 135 ? -11.828 8.851 13.620 1.00 84.88 135 LEU A O 1
ATOM 1049 N N . GLY A 1 136 ? -11.714 11.056 13.212 1.00 85.75 136 GLY A N 1
ATOM 1050 C CA . GLY A 1 136 ? -12.579 11.438 14.324 1.00 85.75 136 GLY A CA 1
ATOM 1051 C C . GLY A 1 136 ? -14.037 11.103 14.017 1.00 85.75 136 GLY A C 1
ATOM 1052 O O . GLY A 1 136 ? -14.659 11.737 13.163 1.00 85.75 136 GLY A O 1
ATOM 1053 N N . VAL A 1 137 ? -14.602 10.125 14.724 1.00 83.00 137 VAL A N 1
ATOM 1054 C CA . VAL A 1 137 ? -16.013 9.743 14.583 1.00 83.00 137 VAL A CA 1
ATOM 1055 C C . VAL A 1 137 ? -16.797 10.240 15.799 1.00 83.00 137 VAL A C 1
ATOM 1057 O O . VAL A 1 137 ? -16.475 9.867 16.927 1.00 83.00 137 VAL A O 1
ATOM 1060 N N . PRO A 1 138 ? -17.861 11.046 15.615 1.00 87.50 138 PRO A N 1
ATOM 1061 C CA . PRO A 1 138 ? -18.735 11.422 16.720 1.00 87.50 138 PRO A CA 1
ATOM 1062 C C . PRO A 1 138 ? -19.314 10.184 17.415 1.00 87.50 138 PRO A C 1
ATOM 1064 O O . PRO A 1 138 ? -19.827 9.285 16.747 1.00 87.50 138 PRO A O 1
ATOM 1067 N N . GLN A 1 139 ? -19.325 10.173 18.751 1.00 83.25 139 GLN A N 1
ATOM 1068 C CA . GLN A 1 139 ? -19.701 9.003 19.562 1.00 83.25 139 GLN A CA 1
ATOM 1069 C C . GLN A 1 139 ? -21.070 8.401 19.192 1.00 83.25 139 GLN A C 1
ATOM 1071 O O . GLN A 1 139 ? -21.235 7.183 19.181 1.00 83.25 139 GLN A O 1
ATOM 1076 N N . ARG A 1 140 ? -22.036 9.242 18.794 1.00 85.38 140 ARG A N 1
ATOM 1077 C CA . ARG A 1 140 ? -23.367 8.807 18.325 1.00 85.38 140 ARG A CA 1
ATOM 1078 C C . ARG A 1 140 ? -23.328 7.860 17.121 1.00 85.38 140 ARG A C 1
ATOM 1080 O O . ARG A 1 140 ? -24.221 7.034 16.972 1.00 85.38 140 ARG A O 1
ATOM 1087 N N . TYR A 1 141 ? -22.311 7.979 16.269 1.00 85.81 141 TYR A N 1
ATOM 1088 C CA . TYR A 1 141 ? -22.155 7.158 15.071 1.00 85.81 141 TYR A CA 1
ATOM 1089 C C . TYR A 1 141 ? -21.286 5.926 15.311 1.00 85.81 141 TYR A C 1
ATOM 1091 O O . TYR A 1 141 ? -21.360 4.997 14.517 1.00 85.81 141 TYR A O 1
ATOM 1099 N N . VAL A 1 142 ? -20.528 5.859 16.410 1.00 84.44 142 VAL A N 1
ATOM 1100 C CA . VAL A 1 142 ? -19.645 4.717 16.711 1.00 84.44 142 VAL A CA 1
ATOM 1101 C C . VAL A 1 142 ? -20.449 3.422 16.859 1.00 84.44 142 VAL A C 1
ATOM 1103 O O . VAL A 1 142 ? -20.108 2.414 16.248 1.00 84.44 142 VAL A O 1
ATOM 1106 N N . ALA A 1 143 ? -21.580 3.455 17.572 1.00 82.94 143 ALA A N 1
ATOM 1107 C CA . ALA A 1 143 ? -22.456 2.288 17.719 1.00 82.94 143 ALA A CA 1
ATOM 1108 C C . ALA A 1 143 ? -23.024 1.795 16.372 1.00 82.94 143 ALA A C 1
ATOM 1110 O O . ALA A 1 143 ? -23.168 0.593 16.147 1.00 82.94 143 ALA A O 1
ATOM 1111 N N . GLN A 1 144 ? -23.321 2.720 15.456 1.00 84.75 144 GLN A N 1
ATOM 1112 C CA . GLN A 1 144 ? -23.798 2.394 14.112 1.00 84.75 144 GLN A CA 1
ATOM 1113 C C . GLN A 1 144 ? -22.663 1.888 13.207 1.00 84.75 144 GLN A C 1
ATOM 1115 O O . GLN A 1 144 ? -22.872 0.961 12.424 1.00 84.75 144 GLN A O 1
ATOM 1120 N N . LEU A 1 145 ? -21.470 2.469 13.339 1.00 83.19 145 LEU A N 1
ATOM 1121 C CA . LEU A 1 145 ? -20.264 2.134 12.586 1.00 83.19 145 LEU A CA 1
ATOM 1122 C C . LEU A 1 145 ? -19.758 0.730 12.934 1.00 83.19 145 LEU A C 1
ATOM 1124 O O . LEU A 1 145 ? -19.453 -0.043 12.035 1.00 83.19 145 LEU A O 1
ATOM 1128 N N . ILE A 1 146 ? -19.767 0.366 14.218 1.00 82.88 146 ILE A N 1
ATOM 1129 C CA . ILE A 1 146 ? -19.485 -0.999 14.686 1.00 82.88 146 ILE A CA 1
ATOM 1130 C C . ILE A 1 146 ? -20.547 -1.986 14.169 1.00 82.88 146 ILE A C 1
ATOM 1132 O O . ILE A 1 146 ? -20.239 -3.125 13.801 1.00 82.88 146 ILE A O 1
ATOM 1136 N N . GLY A 1 147 ? -21.803 -1.540 14.105 1.00 82.44 147 GLY A N 1
ATOM 1137 C CA . GLY A 1 147 ? -22.928 -2.349 13.657 1.00 82.44 147 GLY A CA 1
ATOM 1138 C C . GLY A 1 147 ? -23.392 -3.375 14.688 1.00 82.44 147 GLY A C 1
ATOM 1139 O O . GLY A 1 147 ? -22.859 -3.508 15.791 1.00 82.44 147 GLY A O 1
ATOM 1140 N N . ARG A 1 148 ? -24.424 -4.144 14.327 1.00 81.75 148 ARG A N 1
ATOM 1141 C CA . ARG A 1 148 ? -24.931 -5.218 15.192 1.00 81.75 148 ARG A CA 1
ATOM 1142 C C . ARG A 1 148 ? -23.883 -6.335 15.261 1.00 81.75 148 ARG A C 1
ATOM 1144 O O . ARG A 1 148 ? -23.480 -6.848 14.223 1.00 81.75 148 ARG A O 1
ATOM 1151 N N . ARG A 1 149 ? -23.473 -6.723 16.477 1.00 77.75 149 ARG A N 1
ATOM 1152 C CA . ARG A 1 149 ? -22.457 -7.770 16.733 1.00 77.75 149 ARG A CA 1
ATOM 1153 C C . ARG A 1 149 ? -21.092 -7.503 16.072 1.00 77.75 149 ARG A C 1
ATOM 1155 O O . ARG A 1 149 ? -20.491 -8.440 15.562 1.00 77.75 149 ARG A O 1
ATOM 1162 N N . THR A 1 150 ? -20.651 -6.241 16.018 1.00 80.44 150 THR A N 1
ATOM 1163 C CA . THR A 1 150 ? -19.332 -5.835 15.476 1.00 80.44 150 THR A CA 1
ATOM 1164 C C . THR A 1 150 ? -19.057 -6.277 14.031 1.00 80.44 150 THR A C 1
ATOM 1166 O O . THR A 1 150 ? -17.910 -6.281 13.599 1.00 80.44 150 THR A O 1
ATOM 1169 N N . ALA A 1 151 ? -20.089 -6.647 13.264 1.00 85.00 151 ALA A N 1
ATOM 1170 C CA . ALA A 1 151 ? -19.932 -7.241 11.936 1.00 85.00 151 ALA A CA 1
ATOM 1171 C C . ALA A 1 151 ? -19.571 -6.221 10.846 1.00 85.00 151 ALA A C 1
ATOM 1173 O O . ALA A 1 151 ? -19.009 -6.595 9.817 1.00 85.00 151 ALA A O 1
ATOM 1174 N N . ASN A 1 152 ? -19.872 -4.937 11.059 1.00 86.38 152 ASN A N 1
ATOM 1175 C CA . ASN A 1 152 ? -19.628 -3.925 10.037 1.00 86.38 152 ASN A CA 1
ATOM 1176 C C . ASN A 1 152 ? -18.129 -3.705 9.812 1.00 86.38 152 ASN A C 1
ATOM 1178 O O . ASN A 1 152 ? -17.737 -3.510 8.669 1.00 86.38 152 ASN A O 1
ATOM 1182 N N . ILE A 1 153 ? -17.298 -3.793 10.856 1.00 87.81 153 ILE A N 1
ATOM 1183 C CA . ILE A 1 153 ? -15.859 -3.500 10.766 1.00 87.81 153 ILE A CA 1
ATOM 1184 C C . ILE A 1 153 ? -15.105 -4.548 9.947 1.00 87.81 153 ILE A C 1
ATOM 1186 O O . ILE A 1 153 ? -14.501 -4.146 8.956 1.00 87.81 153 ILE A O 1
ATOM 1190 N N . PRO A 1 154 ? -15.203 -5.864 10.234 1.00 85.25 154 PRO A N 1
ATOM 1191 C CA . PRO A 1 154 ? -14.624 -6.878 9.356 1.00 85.25 154 PRO A CA 1
ATOM 1192 C C . PRO A 1 154 ? -15.168 -6.760 7.934 1.00 85.25 154 PRO A C 1
ATOM 1194 O O . PRO A 1 154 ? -14.401 -6.748 6.987 1.00 85.25 154 PRO A O 1
ATOM 1197 N N . SER A 1 155 ? -16.479 -6.538 7.774 1.00 86.25 155 SER A N 1
ATOM 1198 C CA . SER A 1 155 ? -17.067 -6.400 6.437 1.00 86.25 155 SER A CA 1
ATOM 1199 C C . SER A 1 155 ? -16.601 -5.153 5.678 1.00 86.25 155 SER A C 1
ATOM 1201 O O . SER A 1 155 ? -16.665 -5.132 4.452 1.00 86.25 155 SER A O 1
ATOM 1203 N N . ALA A 1 156 ? -16.196 -4.096 6.386 1.00 87.44 156 ALA A N 1
ATOM 1204 C CA . ALA A 1 156 ? -15.654 -2.883 5.792 1.00 87.44 156 ALA A CA 1
ATOM 1205 C C . ALA A 1 156 ? -14.200 -3.108 5.386 1.00 87.44 156 ALA A C 1
ATOM 1207 O O . ALA A 1 156 ? -13.836 -2.743 4.274 1.00 87.44 156 ALA A O 1
ATOM 1208 N N . VAL A 1 157 ? -13.414 -3.768 6.242 1.00 87.81 157 VAL A N 1
ATOM 1209 C CA . VAL A 1 157 ? -12.056 -4.230 5.929 1.00 87.81 157 VAL A CA 1
ATOM 1210 C C . VAL A 1 157 ? -12.085 -5.142 4.705 1.00 87.81 157 VAL A C 1
ATOM 1212 O O . VAL A 1 157 ? -11.423 -4.832 3.736 1.00 87.81 157 VAL A O 1
ATOM 1215 N N . ASP A 1 158 ? -12.945 -6.160 4.655 1.00 86.12 158 ASP A N 1
ATOM 1216 C CA . ASP A 1 158 ? -13.024 -7.095 3.519 1.00 86.12 158 ASP A CA 1
ATOM 1217 C C . ASP A 1 158 ? -13.427 -6.429 2.191 1.00 86.12 158 ASP A C 1
ATOM 1219 O O . ASP A 1 158 ? -13.091 -6.910 1.110 1.00 86.12 158 ASP A O 1
ATOM 1223 N N . LYS A 1 159 ? -14.202 -5.340 2.255 1.00 88.94 159 LYS A N 1
ATOM 1224 C CA . LYS A 1 159 ? -14.649 -4.579 1.074 1.00 88.94 159 LYS A CA 1
ATOM 1225 C C . LYS A 1 159 ? -13.686 -3.462 0.680 1.00 88.94 159 LYS A C 1
ATOM 1227 O O . LYS A 1 159 ? -13.914 -2.822 -0.346 1.00 88.94 159 LYS A O 1
ATOM 1232 N N . SER A 1 160 ? -12.681 -3.178 1.499 1.00 84.44 160 SER A N 1
ATOM 1233 C CA . SER A 1 160 ? -11.706 -2.116 1.271 1.00 84.44 160 SER A CA 1
ATOM 1234 C C . SER A 1 160 ? -10.297 -2.697 1.187 1.00 84.44 160 SER A C 1
ATOM 1236 O O . SER A 1 160 ? -10.034 -3.787 1.669 1.00 84.44 160 SER A O 1
ATOM 1238 N N . ASP A 1 161 ? -9.356 -1.962 0.603 1.00 80.50 161 ASP A N 1
ATOM 1239 C CA . ASP A 1 161 ? -7.936 -2.353 0.620 1.00 80.50 161 ASP A CA 1
ATOM 1240 C C . ASP A 1 161 ? -7.248 -1.951 1.946 1.00 80.50 161 ASP A C 1
ATOM 1242 O O . ASP A 1 161 ? -6.062 -1.625 1.984 1.00 80.50 161 ASP A O 1
ATOM 1246 N N . VAL A 1 162 ? -7.995 -1.922 3.056 1.00 85.00 162 VAL A N 1
ATOM 1247 C CA . VAL A 1 162 ? -7.475 -1.559 4.381 1.00 85.00 162 VAL A CA 1
ATOM 1248 C C . VAL A 1 162 ? -6.962 -2.812 5.084 1.00 85.00 162 VAL A C 1
ATOM 1250 O O . VAL A 1 162 ? -7.635 -3.833 5.121 1.00 85.00 162 VAL A O 1
ATOM 1253 N N . VAL A 1 163 ? -5.775 -2.736 5.691 1.00 82.44 163 VAL A N 1
ATOM 1254 C CA . VAL A 1 163 ? -5.166 -3.885 6.390 1.00 82.44 163 VAL 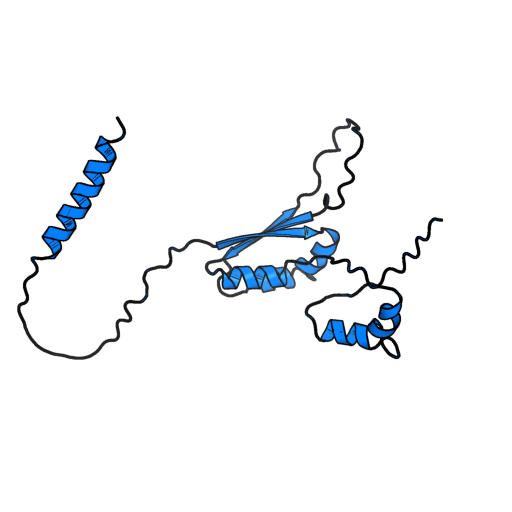A CA 1
ATOM 1255 C C . VAL A 1 163 ? -5.817 -4.149 7.747 1.00 82.44 163 VAL A C 1
ATOM 1257 O O . VAL A 1 163 ? -6.024 -5.297 8.130 1.00 82.44 163 VAL A O 1
ATOM 1260 N N . SER A 1 164 ? -6.098 -3.094 8.510 1.00 82.00 164 SER A N 1
ATOM 1261 C CA . SER A 1 164 ? -6.683 -3.198 9.844 1.00 82.00 164 SER A CA 1
ATOM 1262 C C . SER A 1 164 ? -7.338 -1.881 10.234 1.00 82.00 164 SER A C 1
ATOM 1264 O O . SER A 1 164 ? -6.832 -0.810 9.902 1.00 82.00 164 SER A O 1
ATOM 1266 N N . ILE A 1 165 ? -8.453 -1.963 10.955 1.00 84.38 165 ILE A N 1
ATOM 1267 C CA . ILE A 1 165 ? -9.106 -0.811 11.574 1.00 84.38 165 ILE A CA 1
ATOM 1268 C C . ILE A 1 165 ? -8.956 -0.977 13.079 1.00 84.38 165 ILE A C 1
ATOM 1270 O O . ILE A 1 165 ? -9.510 -1.910 13.665 1.00 84.38 165 ILE A O 1
ATOM 1274 N N . HIS A 1 166 ? -8.215 -0.065 13.699 1.00 81.75 166 HIS A N 1
ATOM 1275 C CA . HIS A 1 166 ? -8.117 0.028 15.147 1.00 81.75 166 HIS A CA 1
ATOM 1276 C C . HIS A 1 166 ? -9.058 1.123 15.657 1.00 81.75 166 HIS A C 1
ATOM 1278 O O . HIS A 1 166 ? -9.170 2.184 15.046 1.00 81.75 166 HIS A O 1
ATOM 1284 N N . MET A 1 167 ? -9.774 0.846 16.747 1.00 79.06 167 MET A N 1
ATOM 1285 C CA . MET A 1 167 ? -10.607 1.836 17.425 1.00 79.06 167 MET A CA 1
ATOM 1286 C C . MET A 1 167 ? -9.958 2.174 18.753 1.00 79.06 167 MET A C 1
ATOM 1288 O O . MET A 1 167 ? -10.080 1.405 19.707 1.00 79.06 167 MET A O 1
ATOM 1292 N N . ASP A 1 168 ? -9.309 3.328 18.809 1.00 76.44 168 ASP A N 1
ATOM 1293 C CA . ASP A 1 168 ? -8.812 3.866 20.065 1.00 76.44 168 ASP A CA 1
ATOM 1294 C C . ASP A 1 168 ? -9.989 4.408 20.879 1.00 76.44 168 ASP A C 1
ATOM 1296 O O . ASP A 1 168 ? -10.766 5.251 20.423 1.00 76.44 168 ASP A O 1
ATOM 1300 N N . ASN A 1 169 ? -10.143 3.908 22.101 1.00 62.88 169 ASN A N 1
ATOM 1301 C CA . ASN A 1 169 ? -11.075 4.448 23.081 1.00 62.88 169 ASN A CA 1
ATOM 1302 C C . ASN A 1 169 ? -10.360 5.458 23.983 1.00 62.88 169 ASN A C 1
ATOM 1304 O O . ASN A 1 169 ? -10.420 5.362 25.209 1.00 62.88 169 ASN A O 1
ATOM 1308 N N . GLU A 1 170 ? -9.699 6.455 23.395 1.00 55.47 170 GLU A N 1
ATOM 1309 C CA . GLU A 1 170 ? -9.199 7.585 24.171 1.00 55.47 170 GLU A CA 1
ATOM 1310 C C . GLU A 1 170 ? -10.369 8.480 24.604 1.00 55.47 170 GLU A C 1
ATOM 1312 O O . GLU A 1 170 ? -10.615 9.565 24.087 1.00 55.47 170 GLU A O 1
ATOM 1317 N N . THR A 1 171 ? -11.107 8.037 25.620 1.00 48.97 171 THR A N 1
ATOM 1318 C CA . THR A 1 171 ? -11.829 8.934 26.527 1.00 48.97 171 THR A CA 1
ATOM 1319 C C . THR A 1 171 ? -10.807 9.672 27.394 1.00 48.97 171 THR A C 1
ATOM 1321 O O . THR A 1 171 ? -10.782 9.508 28.609 1.00 48.97 171 THR A O 1
ATOM 1324 N N . GLN A 1 172 ? -9.944 10.496 26.797 1.00 43.28 172 GLN A N 1
ATOM 1325 C CA . GLN A 1 172 ? -9.218 11.511 27.560 1.00 43.28 172 GLN A CA 1
ATOM 1326 C C . GLN A 1 172 ? -10.132 12.728 27.734 1.00 43.28 172 GLN A C 1
ATOM 1328 O O . GLN A 1 172 ? -9.943 13.788 27.148 1.00 43.28 172 GLN A O 1
ATOM 1333 N N . LEU A 1 173 ? -11.181 12.543 28.543 1.00 39.56 173 LEU A N 1
ATOM 1334 C CA . LEU A 1 173 ? -11.86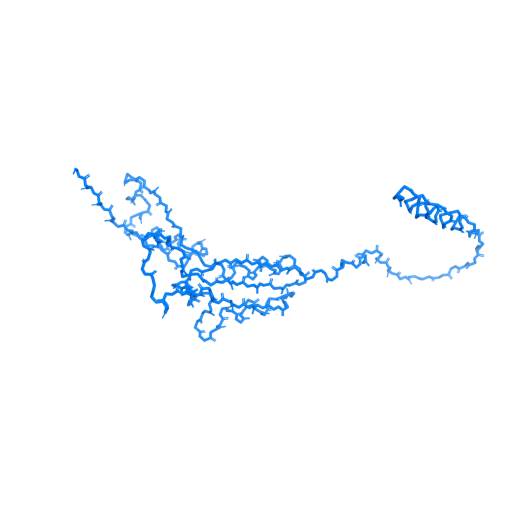2 13.654 29.198 1.00 39.56 173 LEU A CA 1
ATOM 1335 C C . LEU A 1 173 ? -10.962 14.119 30.347 1.00 39.56 173 LEU A C 1
ATOM 1337 O O . LEU A 1 173 ? -11.108 13.661 31.479 1.00 39.56 173 LEU A O 1
ATOM 1341 N N . SER A 1 174 ? -10.022 15.014 30.058 1.00 32.75 174 SER A N 1
ATOM 1342 C CA . SER A 1 174 ? -9.483 15.905 31.084 1.00 32.75 174 SER A CA 1
ATOM 1343 C C . SER A 1 174 ? -10.475 17.060 31.264 1.00 32.75 174 SER A C 1
ATOM 1345 O O . SER A 1 174 ? -10.615 17.889 30.361 1.00 32.75 174 SER A O 1
ATOM 1347 N N . PHE A 1 175 ? -11.205 17.060 32.383 1.00 34.91 175 PHE A N 1
ATOM 1348 C CA . PHE A 1 175 ? -11.897 18.253 32.886 1.00 34.91 175 PHE A CA 1
ATOM 1349 C C . PHE A 1 175 ? -10.889 19.251 33.457 1.00 34.91 175 PHE A C 1
ATOM 1351 O O . PHE A 1 175 ? -9.875 18.786 34.027 1.00 34.91 175 PHE A O 1
#

Secondary structure (DSSP, 8-state):
--HHHHHHHHHHHHHHHHHGGG-------------------------EEEEEEEEHHHHHHHH-GGGHHHHHHHSSTTEEEEEEEE------SS----S----TTSSEEEEEEEESSHHHHHHHHHHH----------HHHHHHHH-GGG-HHHHHHHHTT-S------------

pLDDT: mean 72.76, std 19.34, range [32.75, 94.5]